Protein AF-A0A7K5WQA8-F1 (afdb_monomer_lite)

Structure (mmCIF, N/CA/C/O backbone):
data_AF-A0A7K5WQA8-F1
#
_entry.id   AF-A0A7K5WQA8-F1
#
loop_
_atom_site.group_PDB
_atom_site.id
_atom_site.type_symbol
_atom_site.label_atom_id
_atom_site.label_alt_id
_atom_site.label_comp_id
_atom_site.label_asym_id
_atom_site.label_entity_id
_atom_site.label_seq_id
_atom_site.pdbx_PDB_ins_code
_atom_site.Cartn_x
_atom_site.Cartn_y
_atom_site.Cartn_z
_atom_site.occupancy
_atom_site.B_iso_or_equiv
_atom_site.auth_seq_id
_atom_site.auth_comp_id
_atom_site.auth_asym_id
_atom_site.auth_atom_id
_atom_site.pdbx_PDB_model_num
ATOM 1 N N . THR A 1 1 ? 15.161 2.266 -24.165 1.00 73.94 1 THR A N 1
ATOM 2 C CA . THR A 1 1 ? 15.695 0.942 -23.770 1.00 73.94 1 THR A CA 1
ATOM 3 C C . THR A 1 1 ? 16.041 0.980 -22.299 1.00 73.94 1 THR A C 1
ATOM 5 O O . THR A 1 1 ? 16.643 1.959 -21.877 1.00 73.94 1 THR A O 1
ATOM 8 N N . GLN A 1 2 ? 15.631 -0.036 -21.533 1.00 82.31 2 GLN A N 1
ATOM 9 C CA . GLN A 1 2 ? 15.960 -0.161 -20.109 1.00 82.31 2 GLN A CA 1
ATOM 10 C C . GLN A 1 2 ? 17.464 -0.433 -19.953 1.00 82.31 2 GLN A C 1
ATOM 12 O O . GLN A 1 2 ? 17.980 -1.371 -20.560 1.00 82.31 2 GLN A O 1
ATOM 17 N N . LYS A 1 3 ? 18.170 0.412 -19.197 1.00 91.62 3 LYS A N 1
ATOM 18 C CA . LYS A 1 3 ? 19.642 0.386 -19.086 1.00 91.62 3 LYS A CA 1
ATOM 19 C C . LYS A 1 3 ? 20.158 -0.507 -17.954 1.00 91.62 3 LYS A C 1
ATOM 21 O O . LYS A 1 3 ? 21.287 -0.980 -18.023 1.00 91.62 3 LYS A O 1
ATOM 26 N N . SER A 1 4 ? 19.351 -0.733 -16.919 1.00 94.69 4 SER A N 1
ATOM 27 C CA . SER A 1 4 ? 19.663 -1.593 -15.773 1.00 94.69 4 SER A CA 1
ATOM 28 C C . SER A 1 4 ? 18.376 -2.094 -15.107 1.00 94.69 4 SER A C 1
ATOM 30 O O . SER A 1 4 ? 17.291 -1.574 -15.366 1.00 94.69 4 SER A O 1
ATOM 32 N N . ALA A 1 5 ? 18.494 -3.073 -14.205 1.00 93.31 5 ALA A N 1
ATOM 33 C CA . ALA A 1 5 ? 17.359 -3.583 -13.429 1.00 93.31 5 ALA A CA 1
ATOM 34 C C . ALA A 1 5 ? 16.680 -2.509 -12.549 1.00 93.31 5 ALA A C 1
ATOM 36 O O . ALA A 1 5 ? 15.507 -2.646 -12.224 1.00 93.31 5 ALA A O 1
ATOM 37 N N . SER A 1 6 ? 17.401 -1.441 -12.192 1.00 92.31 6 SER A N 1
ATOM 38 C CA . SER A 1 6 ? 16.910 -0.312 -11.390 1.00 92.31 6 SER A CA 1
ATOM 39 C C . SER A 1 6 ? 16.572 0.937 -12.214 1.00 92.31 6 SER A C 1
ATOM 41 O O . SER A 1 6 ? 16.313 1.995 -11.645 1.00 92.31 6 SER A O 1
ATOM 43 N N . ASP A 1 7 ? 16.614 0.849 -13.544 1.00 95.12 7 ASP A N 1
ATOM 44 C CA . ASP A 1 7 ? 16.340 1.985 -14.420 1.00 95.12 7 ASP A CA 1
ATOM 45 C C . ASP A 1 7 ? 14.875 2.437 -14.317 1.00 95.12 7 ASP A C 1
ATOM 47 O O . ASP A 1 7 ? 13.950 1.633 -14.429 1.00 95.12 7 ASP A O 1
ATOM 51 N N . TYR A 1 8 ? 14.680 3.744 -14.155 1.00 92.56 8 TYR A N 1
ATOM 52 C CA . TYR A 1 8 ? 13.383 4.391 -13.978 1.00 92.56 8 TYR A CA 1
ATOM 53 C C . TYR A 1 8 ? 13.064 5.427 -15.073 1.00 92.56 8 TYR A C 1
ATOM 55 O O . TYR A 1 8 ? 12.138 6.221 -14.932 1.00 92.56 8 TYR A O 1
ATOM 63 N N . ASN A 1 9 ? 13.788 5.424 -16.197 1.00 93.00 9 ASN A N 1
ATOM 64 C CA . ASN A 1 9 ? 13.597 6.403 -17.282 1.00 93.00 9 ASN A CA 1
ATOM 65 C C . ASN A 1 9 ? 12.200 6.392 -17.943 1.00 93.00 9 ASN A C 1
ATOM 67 O O . ASN A 1 9 ? 11.880 7.322 -18.677 1.00 93.00 9 ASN A O 1
ATOM 71 N N . ASN A 1 10 ? 11.387 5.355 -17.713 1.00 94.06 10 ASN A N 1
ATOM 72 C CA . ASN A 1 10 ? 10.016 5.257 -18.231 1.00 94.06 10 ASN A CA 1
ATOM 73 C C . ASN A 1 10 ? 8.948 5.750 -17.231 1.00 94.06 10 ASN A C 1
ATOM 75 O O . ASN A 1 10 ? 7.761 5.617 -17.514 1.00 94.06 10 ASN A O 1
ATOM 79 N N . PHE A 1 11 ? 9.350 6.272 -16.067 1.00 94.25 11 PHE A N 1
ATOM 80 C CA . PHE A 1 11 ? 8.447 6.852 -15.069 1.00 94.25 11 PHE A CA 1
ATOM 81 C C . PHE A 1 11 ? 8.441 8.381 -15.171 1.00 94.25 11 PHE A C 1
ATOM 83 O O . PHE A 1 11 ? 9.440 8.989 -15.564 1.00 94.25 11 PHE A O 1
ATOM 90 N N . ASP A 1 12 ? 7.318 9.006 -14.811 1.00 96.00 12 ASP A N 1
ATOM 91 C CA . ASP A 1 12 ? 7.200 10.465 -14.812 1.00 96.00 12 ASP A CA 1
ATOM 92 C C . ASP A 1 12 ? 8.163 11.097 -13.795 1.00 96.00 12 ASP A C 1
ATOM 94 O O . ASP A 1 12 ? 8.341 10.606 -12.677 1.00 96.00 12 ASP A O 1
ATOM 98 N N . ARG A 1 13 ? 8.780 12.215 -14.183 1.00 93.81 13 ARG A N 1
ATOM 99 C CA . ARG A 1 13 ? 9.720 12.950 -13.337 1.00 93.81 13 ARG A CA 1
ATOM 100 C C . ARG A 1 13 ? 9.056 13.554 -12.112 1.00 93.81 13 ARG A C 1
ATOM 102 O O . ARG A 1 13 ? 9.755 13.720 -11.117 1.00 93.81 13 ARG A O 1
ATOM 109 N N . GLU A 1 14 ? 7.762 13.867 -12.168 1.00 95.81 14 GLU A N 1
ATOM 110 C CA . GLU A 1 14 ? 7.043 14.408 -11.012 1.00 95.81 14 GLU A CA 1
ATOM 111 C C . GLU A 1 14 ? 7.172 13.463 -9.806 1.00 95.81 14 GLU A C 1
ATOM 113 O O . GLU A 1 14 ? 7.683 13.869 -8.762 1.00 95.81 14 GLU A O 1
ATOM 118 N N . PHE A 1 15 ? 6.879 12.171 -9.991 1.00 94.06 15 PHE A N 1
ATOM 119 C CA . PHE A 1 15 ? 6.996 11.159 -8.932 1.00 94.06 15 PHE A CA 1
ATOM 120 C C . PHE A 1 15 ? 8.441 10.876 -8.508 1.00 94.06 15 PHE A C 1
ATOM 122 O O . PHE A 1 15 ? 8.697 10.575 -7.347 1.00 94.06 15 PHE A O 1
ATOM 129 N N . LEU A 1 16 ? 9.397 10.970 -9.436 1.00 94.25 16 LEU A N 1
ATOM 130 C CA . LEU A 1 16 ? 10.815 10.711 -9.155 1.00 94.25 16 LEU A CA 1
ATOM 131 C C . LEU A 1 16 ? 11.506 11.872 -8.430 1.00 94.25 16 LEU A C 1
ATOM 133 O O . LEU A 1 16 ? 12.562 11.684 -7.825 1.00 94.25 16 LEU A O 1
ATOM 137 N N . SER A 1 17 ? 10.948 13.078 -8.540 1.00 93.88 17 SER A N 1
ATOM 138 C CA . SER A 1 17 ? 11.497 14.284 -7.920 1.00 93.88 17 SER A CA 1
ATOM 139 C C . SER A 1 17 ? 11.189 14.376 -6.425 1.00 93.88 17 SER A C 1
ATOM 141 O O . SER A 1 17 ? 11.950 14.990 -5.672 1.00 93.88 17 SER A O 1
ATOM 143 N N . GLU A 1 18 ? 10.104 13.740 -5.978 1.00 94.56 18 GLU A N 1
ATOM 144 C CA . GLU A 1 18 ? 9.743 13.673 -4.570 1.00 94.56 18 GLU A CA 1
ATOM 145 C C . GLU A 1 18 ? 10.570 12.604 -3.838 1.00 94.56 18 GLU A C 1
ATOM 147 O O . GLU A 1 18 ? 10.787 11.495 -4.324 1.00 94.56 18 GLU A O 1
ATOM 152 N N . 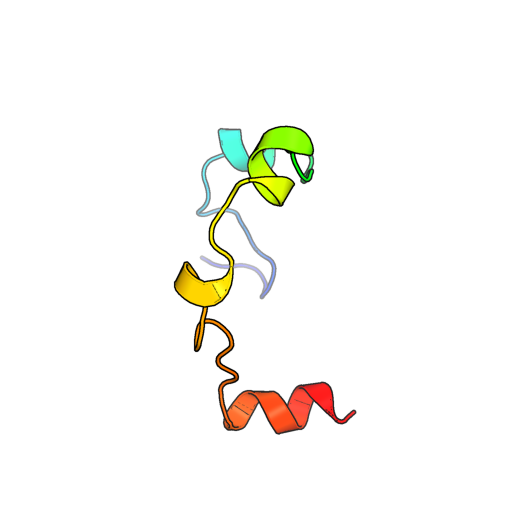LYS A 1 19 ? 11.034 12.922 -2.622 1.00 95.06 19 LYS A N 1
ATOM 153 C CA . LYS A 1 19 ? 11.690 11.923 -1.771 1.00 95.06 19 LYS A CA 1
ATOM 154 C C . LYS A 1 19 ? 10.657 10.910 -1.259 1.00 95.06 19 LYS A C 1
ATOM 156 O O . LYS A 1 19 ? 9.631 11.338 -0.728 1.00 95.06 19 LYS A O 1
ATOM 161 N N . PRO A 1 20 ? 10.945 9.596 -1.307 1.00 95.94 20 PRO A N 1
ATOM 162 C CA . PRO A 1 20 ? 10.033 8.582 -0.793 1.00 95.94 20 PRO A CA 1
ATOM 163 C C . PRO A 1 20 ? 9.797 8.802 0.704 1.00 95.94 20 PRO A C 1
ATOM 165 O O . PRO A 1 20 ? 10.746 8.888 1.487 1.00 95.94 20 PRO A O 1
ATOM 168 N N . LYS A 1 21 ? 8.527 8.908 1.101 1.00 96.38 21 LYS A N 1
ATOM 169 C CA . LYS A 1 21 ? 8.117 9.145 2.488 1.00 96.38 21 LYS A CA 1
ATOM 170 C C . LYS A 1 21 ? 6.799 8.438 2.787 1.00 96.38 21 LYS A C 1
ATOM 172 O O . LYS A 1 21 ? 5.960 8.285 1.905 1.00 96.38 21 LYS A O 1
ATOM 177 N N . LEU A 1 22 ? 6.616 8.042 4.043 1.00 97.12 22 LEU A N 1
ATOM 178 C CA . LEU A 1 22 ? 5.324 7.585 4.547 1.00 97.12 22 LEU A CA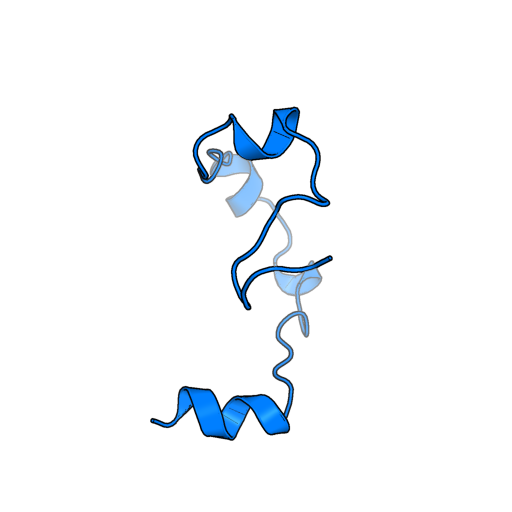 1
ATOM 179 C C . LEU A 1 22 ? 4.572 8.787 5.117 1.00 97.12 22 LEU A C 1
ATOM 181 O O . LEU A 1 22 ? 5.100 9.505 5.967 1.00 97.12 22 LEU A O 1
ATOM 185 N N . SER A 1 23 ? 3.352 9.016 4.637 1.00 95.81 23 SER A N 1
ATOM 186 C CA . SER A 1 23 ? 2.470 10.038 5.196 1.00 95.81 23 SER A CA 1
ATOM 187 C C . SER A 1 23 ? 2.015 9.653 6.602 1.00 95.81 23 SER A C 1
ATOM 189 O O . SER A 1 23 ? 1.793 8.479 6.902 1.00 95.81 23 SER A O 1
ATOM 191 N N . TYR A 1 24 ? 1.840 10.651 7.465 1.00 96.44 24 TYR A N 1
ATOM 192 C CA . TYR A 1 24 ? 1.234 10.435 8.774 1.00 96.44 24 TYR A CA 1
ATOM 193 C C . TYR A 1 24 ? -0.227 10.012 8.625 1.00 96.44 24 TYR A C 1
ATOM 195 O O . TYR A 1 24 ? -0.940 10.495 7.747 1.00 96.44 24 TYR A O 1
ATOM 203 N N . SER A 1 25 ? -0.661 9.119 9.507 1.00 94.75 25 SER A N 1
ATOM 204 C CA . SER A 1 25 ? -2.060 8.715 9.638 1.00 94.75 25 SER A CA 1
ATOM 205 C C . SER A 1 25 ? -2.626 9.220 10.961 1.00 94.75 25 SER A C 1
ATOM 207 O O . SER A 1 25 ? -1.887 9.388 11.935 1.00 94.75 25 SER A O 1
ATOM 209 N N . ASP A 1 26 ? -3.934 9.460 10.995 1.00 96.94 26 ASP A N 1
ATOM 210 C CA . ASP A 1 26 ? -4.635 9.838 12.219 1.00 96.94 26 ASP A CA 1
ATOM 211 C C . ASP A 1 26 ? -4.841 8.602 13.106 1.00 96.94 26 ASP A C 1
ATOM 213 O O . ASP A 1 26 ? -5.481 7.629 12.703 1.00 96.94 26 ASP A O 1
ATOM 217 N N . LYS A 1 27 ? -4.292 8.642 14.324 1.00 95.50 27 LYS A N 1
ATOM 218 C CA . LYS A 1 27 ? -4.384 7.536 15.284 1.00 95.50 27 LYS A CA 1
ATOM 219 C C . LYS A 1 27 ? -5.819 7.261 15.720 1.00 95.50 27 LYS A C 1
ATOM 221 O O . LYS A 1 27 ? -6.197 6.100 15.799 1.00 95.50 27 LYS A O 1
ATOM 226 N N . ASN A 1 28 ? -6.623 8.302 15.933 1.00 96.12 28 ASN A N 1
ATOM 227 C CA . ASN A 1 28 ? -8.008 8.141 16.378 1.00 96.12 28 ASN A CA 1
ATOM 228 C C . ASN A 1 28 ? -8.846 7.444 15.299 1.00 96.12 28 ASN A C 1
ATOM 230 O O . ASN A 1 28 ? -9.733 6.643 15.593 1.00 96.12 28 ASN A O 1
ATOM 234 N N . LEU A 1 29 ? -8.546 7.736 14.030 1.00 95.06 29 LEU A N 1
ATOM 235 C CA . LEU A 1 29 ? -9.177 7.059 12.905 1.00 95.06 29 LEU A CA 1
ATOM 236 C C . LEU A 1 29 ? -8.762 5.584 12.848 1.00 95.06 29 LEU A C 1
ATOM 238 O O . LEU A 1 29 ? -9.625 4.724 12.733 1.00 95.06 29 LEU A O 1
ATOM 242 N N . ILE A 1 30 ? -7.467 5.285 12.982 1.00 96.06 30 ILE A N 1
ATOM 243 C CA . ILE A 1 30 ? -6.972 3.899 12.992 1.00 96.06 30 ILE A CA 1
ATOM 244 C C . ILE A 1 30 ? -7.611 3.090 14.130 1.00 96.06 30 ILE A C 1
ATOM 246 O O . ILE A 1 30 ? -8.046 1.964 13.910 1.00 96.06 30 ILE A O 1
ATOM 250 N N . GLU A 1 31 ? -7.697 3.662 15.331 1.00 96.00 31 GLU A N 1
ATOM 251 C CA . GLU A 1 31 ? -8.240 2.992 16.520 1.00 96.00 31 GLU A CA 1
ATOM 252 C C . GLU A 1 31 ? -9.754 2.744 16.441 1.00 96.00 31 GLU A C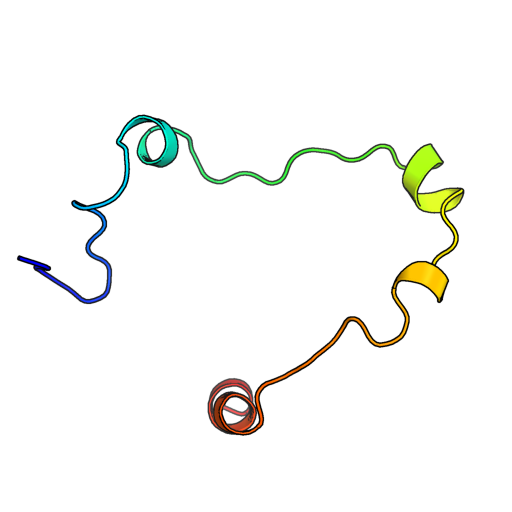 1
ATOM 254 O O . GLU A 1 31 ? -10.255 1.810 17.064 1.00 96.00 31 GLU A O 1
ATOM 259 N N . SER A 1 32 ? -10.485 3.557 15.674 1.00 97.06 32 SER A N 1
ATOM 260 C CA . SER A 1 32 ? -11.937 3.413 15.489 1.00 97.06 32 SER A CA 1
ATOM 261 C C . SER A 1 32 ? -12.329 2.540 14.294 1.00 97.06 32 SER A C 1
ATOM 263 O O . SER A 1 32 ? -13.506 2.213 14.141 1.00 97.06 32 SER A O 1
ATOM 265 N N . MET A 1 33 ? -11.369 2.149 13.451 1.00 96.81 33 MET A N 1
ATOM 266 C CA . MET A 1 33 ? -11.613 1.275 12.306 1.00 96.81 33 MET A CA 1
ATOM 267 C C . MET A 1 33 ? -11.821 -0.178 12.736 1.00 96.81 33 MET A C 1
ATOM 269 O O . MET A 1 33 ? -11.064 -0.724 13.541 1.00 96.81 33 MET A O 1
ATOM 273 N N . ASP A 1 34 ? -12.797 -0.834 12.109 1.00 97.50 34 ASP A N 1
ATOM 274 C CA . ASP A 1 34 ? -12.965 -2.282 12.194 1.00 97.50 34 ASP A CA 1
ATOM 275 C C . ASP A 1 34 ? -11.786 -2.991 11.511 1.00 97.50 34 ASP A C 1
ATOM 277 O O . ASP A 1 34 ? -11.636 -2.956 10.289 1.00 97.50 34 ASP A O 1
ATOM 281 N N . GLN A 1 35 ? -10.937 -3.634 12.313 1.00 96.44 35 GLN A N 1
ATOM 282 C CA . GLN A 1 35 ? -9.744 -4.321 11.819 1.00 96.44 35 GLN A CA 1
ATOM 283 C C . GLN A 1 35 ? -10.077 -5.604 11.050 1.00 96.44 35 GLN A C 1
ATOM 285 O O . GLN A 1 35 ? -9.295 -6.003 10.188 1.00 96.44 35 GLN A O 1
ATOM 290 N N . SER A 1 36 ? -11.243 -6.216 11.300 1.00 97.06 36 SER A N 1
ATOM 291 C CA . SER A 1 36 ? -11.656 -7.436 10.593 1.00 97.06 36 SER A CA 1
ATOM 292 C C . SER A 1 36 ? -11.916 -7.192 9.104 1.00 97.06 36 SER A C 1
ATOM 294 O O . SER A 1 36 ? -11.855 -8.116 8.295 1.00 97.06 36 SER A O 1
ATOM 296 N N . ALA A 1 37 ? -12.092 -5.928 8.698 1.00 96.88 37 ALA A N 1
ATOM 297 C CA . ALA A 1 37 ? -12.166 -5.532 7.295 1.00 96.88 37 ALA A CA 1
ATOM 298 C C . ALA A 1 37 ? -10.898 -5.887 6.490 1.00 96.88 37 ALA A C 1
ATOM 300 O O . ALA A 1 37 ? -10.948 -5.933 5.260 1.00 96.88 37 ALA A O 1
ATOM 301 N N . PHE A 1 38 ? -9.773 -6.137 7.167 1.00 97.06 38 PHE A N 1
ATOM 302 C CA . PHE A 1 38 ? -8.500 -6.522 6.558 1.00 97.06 38 PHE A CA 1
ATOM 303 C C . PHE A 1 38 ? -8.144 -7.999 6.790 1.00 97.06 38 PHE A C 1
ATOM 305 O O . PHE A 1 38 ? -7.024 -8.419 6.477 1.00 97.06 38 PHE A O 1
ATOM 312 N N . ASP A 1 39 ? -9.070 -8.810 7.309 1.00 98.00 39 ASP A N 1
ATOM 313 C CA . ASP A 1 39 ? -8.849 -10.246 7.466 1.00 98.00 39 ASP A CA 1
ATOM 314 C C . ASP A 1 39 ? -8.541 -10.896 6.107 1.00 98.00 39 ASP A C 1
ATOM 316 O O . ASP A 1 39 ? -9.199 -10.652 5.095 1.00 98.00 39 ASP A O 1
ATOM 320 N N . GLY A 1 40 ? -7.492 -11.722 6.067 1.00 97.31 40 GLY A N 1
ATOM 321 C CA . GLY A 1 40 ? -7.028 -12.364 4.832 1.00 97.31 40 GLY A CA 1
ATOM 322 C C . GLY A 1 40 ? -6.255 -11.453 3.867 1.00 97.31 40 GLY A C 1
ATOM 323 O O . GLY A 1 40 ? -5.922 -11.899 2.771 1.00 97.31 40 GLY A O 1
ATOM 324 N N . PHE A 1 41 ? -5.926 -10.212 4.253 1.00 97.75 41 PHE A N 1
ATOM 325 C CA . PHE A 1 41 ? -5.157 -9.285 3.410 1.00 97.75 41 PHE A CA 1
ATOM 326 C C . PHE A 1 41 ? -3.751 -9.803 3.064 1.00 97.75 41 PHE A C 1
ATOM 328 O O . PHE A 1 41 ? -3.268 -9.631 1.944 1.00 97.75 41 PHE A O 1
ATOM 335 N N . SER A 1 42 ? -3.080 -10.437 4.026 1.00 96.06 42 SER A N 1
ATOM 336 C CA . SER A 1 42 ? -1.710 -10.918 3.851 1.00 96.06 42 SER A CA 1
ATOM 337 C C . SER A 1 42 ? -1.650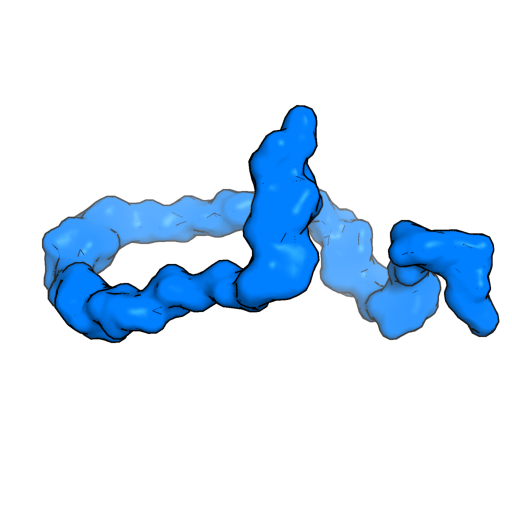 -12.118 2.902 1.00 96.06 42 SER A C 1
ATOM 339 O O . SER A 1 42 ? -2.146 -13.197 3.217 1.00 96.06 42 SER A O 1
ATOM 341 N N . PHE A 1 43 ? -0.952 -11.951 1.778 1.00 95.00 43 PHE A N 1
ATOM 342 C CA . PHE A 1 43 ? -0.627 -13.018 0.831 1.00 95.00 43 PHE A CA 1
ATOM 343 C C . PHE A 1 43 ? 0.865 -12.988 0.490 1.00 95.00 43 PHE A C 1
ATOM 345 O O . PHE A 1 43 ? 1.420 -11.935 0.174 1.00 95.00 43 PHE A O 1
ATOM 352 N N . ILE A 1 44 ? 1.509 -14.155 0.505 1.00 92.44 44 ILE A N 1
ATOM 353 C CA . ILE A 1 44 ? 2.893 -14.324 0.054 1.00 92.44 44 ILE A CA 1
ATOM 354 C C . ILE A 1 44 ? 2.885 -15.274 -1.139 1.00 92.44 44 ILE A C 1
ATOM 356 O O . ILE A 1 44 ? 2.298 -16.352 -1.095 1.00 92.44 44 ILE A O 1
ATOM 360 N N . ASN A 1 45 ? 3.555 -14.881 -2.222 1.00 93.31 45 ASN A N 1
ATOM 361 C CA . ASN A 1 45 ? 3.777 -15.783 -3.344 1.00 93.31 45 ASN A CA 1
ATOM 362 C C . ASN A 1 45 ? 4.713 -16.925 -2.894 1.00 93.31 45 ASN A C 1
ATOM 364 O O . ASN A 1 45 ? 5.836 -16.622 -2.487 1.00 93.31 45 ASN A O 1
ATOM 368 N N . PRO A 1 46 ? 4.345 -18.213 -3.046 1.00 90.88 46 PRO A N 1
ATOM 369 C CA . PRO A 1 46 ? 5.187 -19.335 -2.614 1.00 90.88 46 PRO A CA 1
ATOM 370 C C . PRO A 1 46 ? 6.594 -19.347 -3.232 1.00 90.88 46 PRO A C 1
ATOM 372 O O . PRO A 1 46 ? 7.551 -19.826 -2.630 1.00 90.88 46 PRO A O 1
ATOM 375 N N . LYS A 1 47 ? 6.768 -18.779 -4.435 1.00 90.31 47 LYS A N 1
ATOM 376 C CA . LYS A 1 47 ? 8.097 -18.635 -5.059 1.00 90.31 47 LYS A CA 1
ATOM 377 C C . LYS A 1 47 ? 8.983 -17.617 -4.333 1.00 90.31 47 LYS A C 1
ATOM 379 O O . LYS A 1 47 ? 10.202 -17.690 -4.438 1.00 90.31 47 LYS A O 1
ATOM 384 N N . PHE A 1 48 ? 8.377 -16.662 -3.631 1.00 90.25 4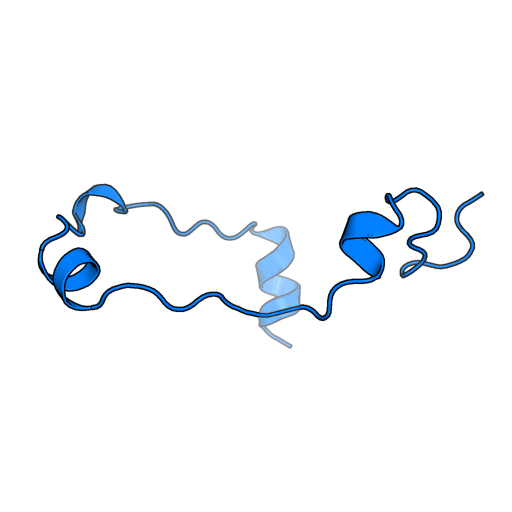8 PHE A N 1
ATOM 385 C CA . PHE A 1 48 ? 9.068 -15.611 -2.891 1.00 90.25 48 PHE A CA 1
ATOM 386 C C . PHE A 1 48 ? 9.519 -16.068 -1.496 1.00 90.25 48 PHE A C 1
ATOM 388 O O . PHE A 1 48 ? 10.509 -15.552 -0.984 1.00 90.25 48 PHE A O 1
ATOM 395 N N . GLU A 1 49 ? 8.878 -17.087 -0.911 1.00 82.50 49 GLU A N 1
ATOM 396 C CA . GLU A 1 49 ? 9.280 -17.662 0.387 1.00 82.50 49 GLU 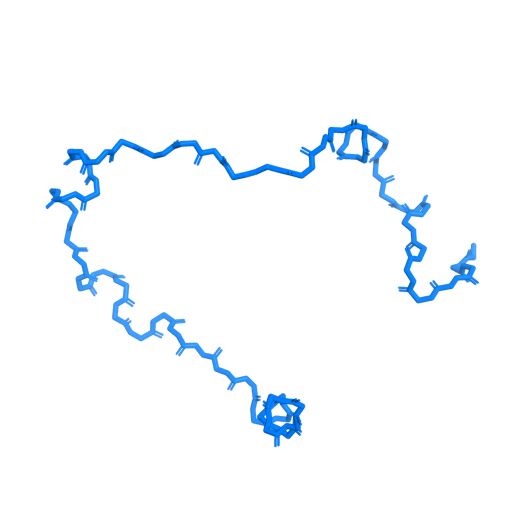A CA 1
ATOM 397 C C . GLU A 1 49 ? 10.750 -18.110 0.401 1.00 82.50 49 GLU A C 1
ATOM 399 O O . GLU A 1 49 ? 11.452 -17.968 1.399 1.00 82.50 49 GLU A O 1
ATOM 404 N N . GLN A 1 50 ? 11.261 -18.579 -0.739 1.00 84.56 50 GLN A N 1
ATOM 405 C CA . GLN A 1 50 ? 12.655 -19.004 -0.891 1.00 84.56 50 GLN A CA 1
ATOM 406 C C . GLN A 1 50 ? 13.663 -17.847 -0.790 1.00 84.56 50 GLN A C 1
ATOM 408 O O . GLN A 1 50 ? 14.829 -18.079 -0.474 1.00 84.56 50 GLN A O 1
ATOM 413 N N . ILE A 1 51 ? 13.233 -16.617 -1.088 1.00 85.12 51 ILE A N 1
ATOM 414 C CA . ILE A 1 51 ? 14.067 -15.408 -1.035 1.00 85.12 51 ILE A CA 1
ATOM 415 C C . ILE A 1 51 ? 14.088 -14.840 0.388 1.00 85.12 51 ILE A C 1
ATOM 417 O O . ILE A 1 51 ? 15.123 -14.349 0.821 1.00 85.12 51 ILE A O 1
ATOM 421 N N . LEU A 1 52 ? 12.971 -14.937 1.114 1.00 81.50 52 LEU A N 1
ATOM 422 C CA . LEU A 1 52 ? 12.837 -14.455 2.494 1.00 81.50 52 LEU A CA 1
ATOM 423 C C . LEU A 1 52 ? 13.623 -15.291 3.516 1.00 81.50 52 LEU A C 1
ATOM 425 O O . LEU A 1 52 ? 14.040 -14.760 4.537 1.00 81.50 52 LEU A O 1
ATOM 429 N N . ASN A 1 53 ? 13.823 -16.584 3.249 1.00 75.00 53 ASN A N 1
ATOM 430 C CA . ASN A 1 53 ? 14.487 -17.526 4.161 1.00 75.00 53 ASN A CA 1
ATOM 431 C C . ASN A 1 53 ? 16.028 -17.572 4.022 1.00 75.00 53 ASN A C 1
ATOM 433 O O . ASN A 1 53 ? 16.649 -18.544 4.458 1.00 75.00 53 ASN A O 1
ATOM 437 N N . LYS A 1 54 ? 16.645 -16.571 3.385 1.00 50.00 54 LYS A N 1
ATOM 438 C CA . LYS A 1 54 ? 18.104 -16.419 3.246 1.00 50.00 54 LYS A CA 1
ATOM 439 C C . LYS A 1 54 ? 18.607 -15.233 4.051 1.00 50.00 54 LYS A C 1
ATOM 441 O O . LYS A 1 54 ? 19.730 -15.359 4.582 1.00 50.00 54 LYS A O 1
#

Secondary structure (DSSP, 8-state):
---STT--TTS-HHHHHSPP-PPP--HHHHHHS-GGGGTT-----HHHHHHHT-

pLDDT: mean 92.32, std 7.9, range [50.0, 98.0]

Organism: NCBI:txid208073

InterPro domains:
  IPR000961 AGC-kinase, C-terminal [PS51285] (1-53)
  IPR017892 Protein kinase, C-terminal [PF00433] (3-43)

Radius of gyration: 18.16 Å; chains: 1; bounding box: 33×34×40 Å

Foldseek 3Di:
DQPDPPDDPVPDVVVVVDDDDDDDDDPVVVVPDDPCVCPPVDDDDPVCVVVVVD

Sequence (54 aa):
TQKSASDYNNFDREFLSEKPKLSYSDKNLIESMDQSAFDGFSFINPKFEQILNK